Protein AF-A0A7W1CJ97-F1 (afdb_monomer_lite)

Radius of gyration: 20.75 Å; chains: 1; bounding box: 30×20×70 Å

Sequence (51 aa):
MSITWIVVANSATARVFELEKSGNIKEIETLVHAQSRLHGRDLTTDRRKNA

pLDDT: mean 79.42, std 17.55, range [48.81, 97.38]

Structure (mmCIF, N/CA/C/O backbone):
data_AF-A0A7W1CJ97-F1
#
_entry.id   AF-A0A7W1CJ97-F1
#
loop_
_atom_site.group_PDB
_atom_site.id
_atom_site.type_symbol
_atom_site.label_atom_id
_atom_site.label_alt_id
_atom_site.label_comp_id
_atom_site.label_asym_id
_atom_site.label_entity_id
_atom_site.label_seq_id
_atom_site.pdbx_PDB_ins_code
_atom_site.Cartn_x
_atom_site.Cartn_y
_atom_site.Cartn_z
_atom_site.occupancy
_atom_site.B_iso_or_equiv
_atom_site.auth_seq_id
_atom_site.auth_comp_id
_atom_site.auth_asym_id
_atom_site.auth_atom_id
_atom_site.pdbx_PDB_model_num
ATOM 1 N N . MET A 1 1 ? -9.707 -5.123 17.865 1.00 59.56 1 MET A N 1
ATOM 2 C CA . MET A 1 1 ? -9.873 -4.026 16.886 1.00 59.56 1 MET A CA 1
ATOM 3 C C . MET A 1 1 ? -9.341 -4.526 15.557 1.00 59.56 1 MET A C 1
ATOM 5 O O . MET A 1 1 ? -8.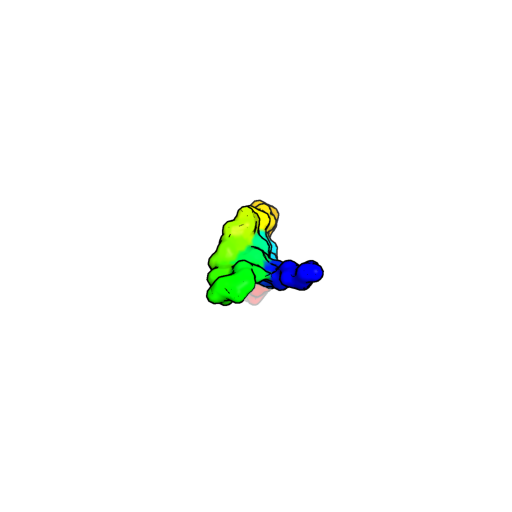216 -5.001 15.548 1.00 59.56 1 MET A O 1
ATOM 9 N N . SER A 1 2 ? -10.138 -4.497 14.489 1.00 84.69 2 SER A N 1
ATOM 10 C CA . SER A 1 2 ? -9.689 -4.864 13.141 1.00 84.69 2 SER A CA 1
ATOM 11 C C . SER A 1 2 ? -9.365 -3.601 12.346 1.00 84.69 2 SER A C 1
ATOM 13 O O . SER A 1 2 ? -10.101 -2.617 12.410 1.00 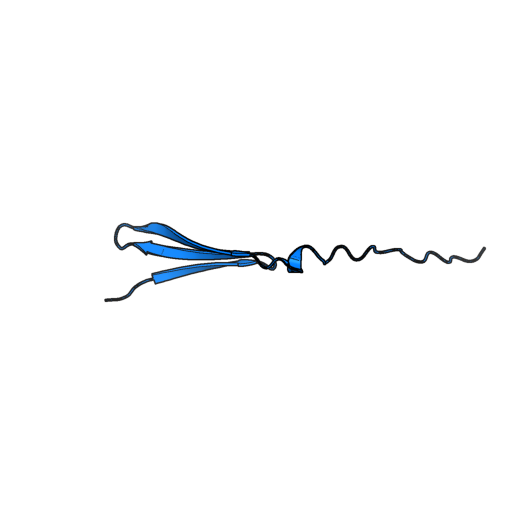84.69 2 SER A O 1
ATOM 15 N N . ILE A 1 3 ? -8.244 -3.629 11.632 1.00 89.25 3 ILE A N 1
ATOM 16 C CA . ILE A 1 3 ? -7.827 -2.584 10.694 1.00 89.25 3 ILE A CA 1
ATOM 17 C C . ILE A 1 3 ? -7.920 -3.195 9.301 1.00 89.25 3 ILE A C 1
ATOM 19 O O . ILE A 1 3 ? -7.514 -4.342 9.108 1.00 89.25 3 ILE A O 1
ATOM 23 N N . THR A 1 4 ? -8.474 -2.448 8.349 1.00 93.81 4 THR A N 1
ATOM 24 C CA . THR A 1 4 ? -8.582 -2.894 6.958 1.00 93.81 4 THR A CA 1
ATOM 25 C C . THR A 1 4 ? -7.605 -2.103 6.106 1.00 93.81 4 THR A C 1
ATOM 27 O O . THR A 1 4 ? -7.662 -0.875 6.061 1.00 93.81 4 THR A O 1
ATOM 30 N N . TRP A 1 5 ? -6.720 -2.826 5.427 1.00 96.06 5 TRP A N 1
ATOM 31 C CA . TRP A 1 5 ? -5.748 -2.269 4.495 1.00 96.06 5 TRP A CA 1
ATOM 32 C C . TRP A 1 5 ? -6.183 -2.578 3.069 1.00 96.06 5 TRP A C 1
ATOM 34 O O . TRP A 1 5 ? -6.630 -3.689 2.778 1.00 96.06 5 TRP A O 1
ATOM 44 N N . ILE A 1 6 ? -6.039 -1.601 2.182 1.00 95.88 6 ILE A N 1
ATOM 45 C CA . ILE A 1 6 ? -6.330 -1.742 0.758 1.00 95.88 6 ILE A CA 1
ATOM 46 C C . ILE A 1 6 ? -5.012 -1.578 0.013 1.00 95.88 6 ILE A C 1
ATOM 48 O O . ILE A 1 6 ? -4.330 -0.566 0.159 1.00 95.88 6 ILE A O 1
ATOM 52 N N . VAL A 1 7 ? -4.657 -2.570 -0.798 1.00 96.00 7 VAL A N 1
ATOM 53 C CA . VAL A 1 7 ? -3.453 -2.527 -1.630 1.00 96.00 7 VAL A CA 1
ATOM 54 C C . VAL A 1 7 ? -3.871 -2.581 -3.090 1.00 96.00 7 VAL A C 1
ATOM 56 O O . VAL A 1 7 ? -4.524 -3.530 -3.520 1.00 96.00 7 VAL A O 1
ATOM 59 N N . VAL A 1 8 ? -3.488 -1.561 -3.855 1.00 95.31 8 VAL A N 1
ATOM 60 C CA . VAL A 1 8 ? -3.699 -1.499 -5.304 1.00 95.31 8 VAL A CA 1
ATOM 61 C C . VAL A 1 8 ? -2.341 -1.598 -5.977 1.00 95.31 8 VAL A C 1
ATOM 63 O O . VAL A 1 8 ? -1.528 -0.685 -5.854 1.00 95.31 8 VAL A O 1
ATOM 66 N N . ALA A 1 9 ? -2.089 -2.694 -6.688 1.00 93.62 9 ALA A N 1
ATOM 67 C CA . ALA A 1 9 ? -0.805 -2.946 -7.332 1.00 93.62 9 ALA A CA 1
ATOM 68 C C . ALA A 1 9 ? -0.956 -3.265 -8.822 1.00 93.62 9 ALA A C 1
ATOM 70 O O . ALA A 1 9 ? -1.902 -3.929 -9.245 1.00 93.62 9 ALA A O 1
ATOM 71 N N . ASN A 1 10 ? 0.008 -2.798 -9.609 1.00 90.25 10 ASN A N 1
ATOM 72 C CA . ASN A 1 10 ? 0.221 -3.180 -10.999 1.00 90.25 10 ASN A CA 1
ATOM 73 C C . ASN A 1 10 ? 1.713 -3.514 -11.219 1.00 90.25 10 ASN A C 1
ATOM 75 O O . ASN A 1 10 ? 2.491 -3.584 -10.270 1.00 90.25 10 ASN A O 1
ATOM 79 N N . SER A 1 11 ? 2.133 -3.732 -12.469 1.00 85.44 11 SER A N 1
ATOM 80 C CA . SER A 1 11 ? 3.522 -4.098 -12.797 1.00 85.44 11 SER A CA 1
ATOM 81 C C . SER A 1 11 ? 4.565 -3.011 -12.491 1.00 85.44 11 SER A C 1
ATOM 83 O O . SER A 1 11 ? 5.760 -3.307 -12.447 1.00 85.44 11 SER A O 1
ATOM 85 N N . ALA A 1 12 ? 4.132 -1.763 -12.301 1.00 86.94 12 ALA A N 1
ATOM 86 C CA . ALA A 1 12 ? 4.983 -0.588 -12.148 1.00 86.94 12 ALA A CA 1
ATOM 87 C C . ALA A 1 12 ? 4.892 0.068 -10.765 1.00 86.94 12 ALA A C 1
ATOM 89 O O . ALA A 1 12 ? 5.861 0.685 -10.324 1.00 86.94 12 ALA A O 1
ATOM 90 N N . THR A 1 13 ? 3.751 -0.016 -10.086 1.00 91.25 13 THR A N 1
ATOM 91 C CA . THR A 1 13 ? 3.500 0.665 -8.814 1.00 91.25 13 THR A CA 1
ATOM 92 C C . THR A 1 13 ? 2.611 -0.161 -7.893 1.00 91.25 13 THR A C 1
ATOM 94 O O . THR A 1 13 ? 1.758 -0.926 -8.343 1.00 91.25 13 THR A O 1
ATOM 97 N N . ALA A 1 14 ? 2.782 0.034 -6.589 1.00 95.50 14 ALA A N 1
ATOM 98 C CA . ALA A 1 14 ? 1.874 -0.441 -5.556 1.00 95.50 14 ALA A CA 1
ATOM 99 C C . ALA A 1 14 ? 1.517 0.723 -4.626 1.00 95.50 14 ALA A C 1
ATOM 101 O O . ALA A 1 14 ? 2.399 1.427 -4.149 1.00 95.50 14 ALA A O 1
ATOM 102 N N . ARG A 1 15 ? 0.224 0.941 -4.392 1.00 96.00 15 ARG A N 1
ATOM 103 C CA . ARG A 1 15 ? -0.311 1.991 -3.516 1.00 96.00 15 ARG A CA 1
ATOM 104 C C . ARG A 1 15 ? -1.013 1.339 -2.338 1.00 96.00 15 ARG A C 1
ATOM 106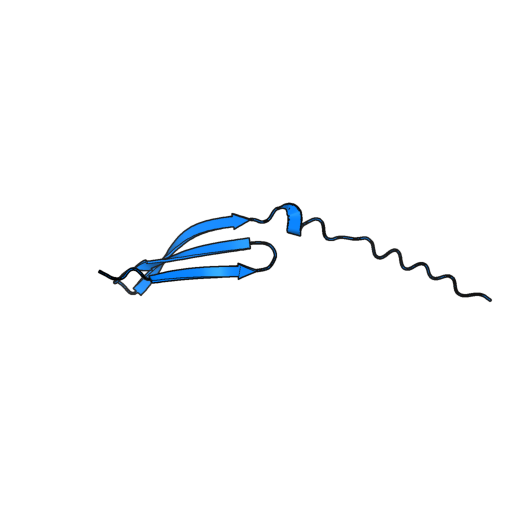 O O . ARG A 1 15 ? -1.828 0.433 -2.533 1.00 96.00 15 ARG A O 1
ATOM 113 N N . VAL A 1 16 ? -0.693 1.799 -1.138 1.00 97.25 16 VAL A N 1
ATOM 114 C CA . VAL A 1 16 ? -1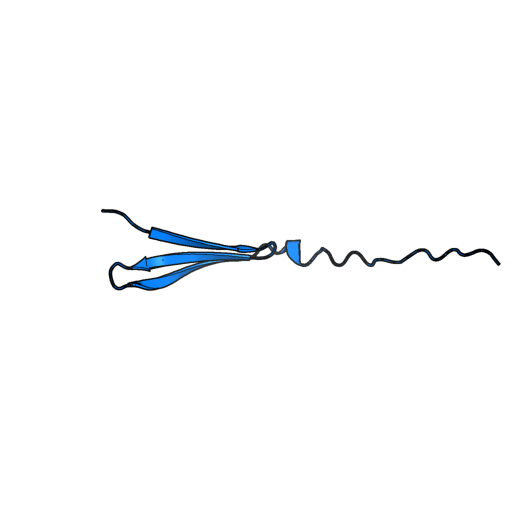.217 1.280 0.123 1.00 97.25 16 VAL A CA 1
ATOM 115 C C . VAL A 1 16 ? -2.140 2.320 0.735 1.00 97.25 16 VAL A C 1
ATOM 117 O O . VAL A 1 16 ? -1.762 3.481 0.895 1.00 97.25 16 VAL A O 1
ATOM 120 N N . PHE A 1 17 ? -3.342 1.891 1.106 1.00 97.38 17 PHE A N 1
ATOM 121 C CA . PHE A 1 17 ? -4.336 2.723 1.764 1.00 97.38 17 PHE A CA 1
ATOM 122 C C . PHE A 1 17 ? -4.832 2.078 3.055 1.00 97.38 17 PHE A C 1
ATOM 124 O O . PHE A 1 17 ? -4.926 0.853 3.165 1.00 97.38 17 PHE A O 1
ATOM 131 N N . GLU A 1 18 ? -5.218 2.921 4.003 1.00 96.06 18 GLU A N 1
ATOM 132 C CA . GLU A 1 18 ? -5.949 2.539 5.205 1.00 96.06 18 GLU A CA 1
ATOM 133 C C . GLU A 1 18 ? -7.422 2.930 5.049 1.00 96.06 18 GLU A C 1
ATOM 135 O O . GLU A 1 18 ? -7.737 4.053 4.639 1.00 96.06 18 GLU A O 1
ATOM 140 N N . LEU A 1 19 ? -8.324 1.996 5.365 1.00 95.44 19 LEU A N 1
ATOM 141 C CA . LEU A 1 19 ? -9.747 2.289 5.495 1.00 95.44 19 LEU A CA 1
ATOM 142 C C . LEU A 1 19 ? -10.039 2.687 6.942 1.00 95.44 19 LEU A C 1
ATOM 144 O O . LEU A 1 19 ? -10.057 1.848 7.848 1.00 95.44 19 LEU A O 1
ATOM 148 N N . GLU A 1 20 ? -10.292 3.973 7.150 1.00 92.31 20 GLU A N 1
ATOM 149 C CA . GLU A 1 20 ? -10.709 4.492 8.444 1.00 92.31 20 GLU A CA 1
ATOM 150 C C . GLU A 1 20 ? -12.127 4.011 8.784 1.00 92.31 20 GLU A C 1
ATOM 152 O O . GLU A 1 20 ? -12.967 3.780 7.913 1.00 92.31 20 GLU A O 1
ATOM 157 N N . LYS A 1 21 ? -12.450 3.929 10.080 1.00 87.50 21 LYS A N 1
ATOM 158 C CA . LYS A 1 21 ? -13.803 3.561 10.549 1.00 87.50 21 LYS A CA 1
ATOM 159 C C . LYS A 1 21 ? -14.902 4.513 10.060 1.00 87.50 21 LYS A C 1
ATOM 161 O O . LYS A 1 21 ? -16.065 4.131 10.034 1.00 87.50 21 LYS A O 1
ATOM 166 N N . SER A 1 22 ? -14.528 5.741 9.704 1.00 89.06 22 SER A N 1
ATOM 167 C CA . SER A 1 22 ? -15.384 6.762 9.089 1.00 89.06 22 SER A CA 1
ATOM 168 C C . SER A 1 22 ? -15.789 6.423 7.648 1.00 89.06 22 SER A C 1
ATOM 170 O O . SER A 1 22 ? -16.671 7.079 7.103 1.00 89.06 22 SER A O 1
ATOM 172 N N . GLY A 1 23 ? -15.153 5.421 7.028 1.00 89.00 23 GLY A N 1
ATOM 173 C CA . GLY A 1 23 ? -15.296 5.095 5.610 1.00 89.00 23 GLY A CA 1
ATOM 174 C C . GLY A 1 23 ? -14.339 5.872 4.702 1.00 89.00 23 GLY A C 1
ATOM 175 O O . GLY A 1 23 ? -14.345 5.655 3.491 1.00 89.00 23 GLY A O 1
ATOM 176 N N . ASN A 1 24 ? -13.500 6.750 5.260 1.00 93.44 24 ASN A N 1
ATOM 177 C CA . ASN A 1 24 ? -12.477 7.449 4.493 1.00 93.44 24 ASN A CA 1
ATOM 178 C C . ASN A 1 24 ? -11.351 6.494 4.095 1.00 93.44 24 ASN A C 1
ATOM 180 O O . ASN A 1 24 ? -10.911 5.660 4.887 1.00 93.44 24 ASN A O 1
ATOM 184 N N . ILE A 1 25 ? -10.851 6.664 2.873 1.00 95.31 25 ILE A N 1
ATOM 185 C CA . ILE A 1 25 ? -9.682 5.945 2.373 1.00 95.31 25 ILE A CA 1
ATOM 186 C C . ILE A 1 25 ? -8.512 6.918 2.375 1.00 95.31 25 ILE A C 1
ATOM 188 O O . ILE A 1 25 ? -8.523 7.917 1.652 1.00 95.31 25 ILE A O 1
ATOM 192 N N . LYS A 1 26 ? -7.499 6.620 3.183 1.00 95.12 26 LYS A N 1
ATOM 193 C CA . LYS A 1 26 ? -6.297 7.440 3.306 1.00 95.12 26 LYS A CA 1
ATOM 194 C C . LYS A 1 26 ? -5.120 6.720 2.667 1.00 95.12 26 LYS A C 1
ATOM 196 O O . LYS A 1 26 ? -4.814 5.595 3.046 1.00 95.12 26 LYS A O 1
ATOM 201 N N . GLU A 1 27 ? -4.453 7.360 1.707 1.00 94.75 27 GLU A N 1
ATOM 202 C CA . GLU A 1 27 ? -3.196 6.830 1.170 1.00 94.75 27 GLU A CA 1
ATOM 203 C C . GLU A 1 27 ? -2.094 6.947 2.224 1.00 94.75 27 GLU A C 1
ATOM 205 O O . GLU A 1 27 ? -1.903 8.009 2.820 1.00 94.75 27 GLU A O 1
ATOM 210 N N . ILE A 1 28 ? -1.397 5.839 2.456 1.00 96.56 28 ILE A N 1
ATOM 211 C CA . ILE A 1 28 ? -0.300 5.737 3.417 1.00 96.56 28 ILE A CA 1
ATOM 212 C C . ILE A 1 28 ? 1.033 5.837 2.681 1.00 96.56 28 ILE A C 1
ATOM 214 O O . ILE A 1 28 ? 1.908 6.601 3.080 1.00 96.56 28 ILE A O 1
ATOM 218 N N . GLU A 1 29 ? 1.185 5.070 1.602 1.00 95.50 29 GLU A N 1
ATOM 219 C CA . GLU A 1 29 ? 2.450 4.954 0.885 1.00 95.50 29 GLU A CA 1
ATOM 220 C C . GLU A 1 29 ? 2.234 4.543 -0.574 1.00 95.50 29 GLU A C 1
ATOM 222 O O . GLU A 1 29 ? 1.324 3.773 -0.897 1.00 95.50 29 GLU A O 1
ATOM 227 N N . THR A 1 30 ? 3.122 5.018 -1.449 1.00 94.94 30 THR A N 1
ATOM 228 C CA . THR A 1 30 ? 3.233 4.562 -2.835 1.00 94.94 30 THR A CA 1
ATOM 229 C C . THR A 1 30 ? 4.643 4.040 -3.103 1.00 94.94 30 THR A C 1
ATOM 231 O O . THR A 1 30 ? 5.624 4.777 -3.030 1.00 94.94 30 THR A O 1
ATOM 234 N N . LEU A 1 31 ? 4.727 2.771 -3.491 1.00 92.19 31 LEU A N 1
ATOM 235 C CA . LEU A 1 31 ? 5.940 2.082 -3.908 1.00 92.19 31 LEU A CA 1
ATOM 236 C C . LEU A 1 31 ? 6.015 2.075 -5.437 1.00 92.19 31 LEU A C 1
ATOM 238 O O . LEU A 1 31 ? 5.069 1.674 -6.120 1.00 92.19 31 LEU A O 1
ATOM 242 N N . VAL A 1 32 ? 7.151 2.497 -5.991 1.00 89.81 32 VAL A N 1
ATOM 243 C CA . VAL A 1 32 ? 7.377 2.534 -7.442 1.00 89.81 32 VAL A CA 1
ATOM 244 C C . VAL A 1 32 ? 8.467 1.542 -7.819 1.00 89.81 32 VAL A C 1
ATOM 246 O O . VAL A 1 32 ? 9.604 1.636 -7.364 1.00 89.81 32 VAL A O 1
ATOM 249 N N . HIS A 1 33 ? 8.140 0.617 -8.716 1.00 81.81 33 HIS A N 1
ATOM 250 C CA . HIS A 1 33 ? 9.099 -0.302 -9.301 1.00 81.81 33 HIS A CA 1
ATOM 251 C C . HIS A 1 33 ? 9.799 0.366 -10.493 1.00 81.81 33 HIS A C 1
ATOM 253 O O . HIS A 1 33 ? 9.360 0.280 -11.642 1.00 81.81 33 HIS A O 1
ATOM 259 N N . ALA A 1 34 ? 10.914 1.049 -10.215 1.00 65.19 34 ALA A N 1
ATOM 260 C CA . ALA A 1 34 ? 11.671 1.815 -11.210 1.00 65.19 34 ALA A CA 1
ATOM 261 C C . ALA A 1 34 ? 12.104 0.982 -12.436 1.00 65.19 34 ALA A C 1
ATOM 263 O O . ALA A 1 34 ? 12.124 1.502 -13.553 1.00 65.19 34 ALA A O 1
ATOM 264 N N . GLN A 1 35 ? 12.374 -0.320 -12.264 1.00 61.25 35 GLN A N 1
ATOM 265 C CA . GLN A 1 35 ? 12.765 -1.206 -13.368 1.00 61.25 35 GLN A CA 1
ATOM 266 C C . GLN A 1 35 ? 11.614 -1.574 -14.321 1.00 61.25 35 GLN A C 1
ATOM 268 O O . GLN A 1 35 ? 11.884 -2.033 -15.429 1.00 61.25 35 GLN A O 1
ATOM 273 N N . SER A 1 36 ? 10.346 -1.291 -13.985 1.00 56.66 36 SER A N 1
ATOM 274 C CA . SER A 1 36 ? 9.236 -1.429 -14.9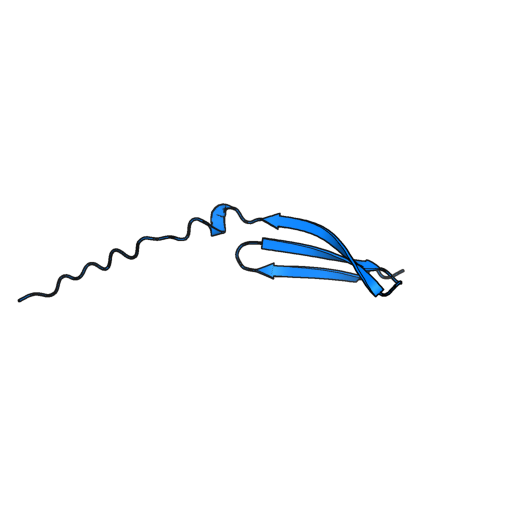45 1.00 56.66 36 SER A CA 1
ATOM 275 C C . SER A 1 36 ? 9.359 -0.467 -16.133 1.00 56.66 36 SER A C 1
ATOM 277 O O . SER A 1 36 ? 8.755 -0.714 -17.175 1.00 56.66 36 SER A O 1
ATOM 279 N N . ARG A 1 37 ? 10.139 0.618 -16.014 1.00 54.97 37 ARG A N 1
ATOM 280 C CA . ARG A 1 37 ? 10.410 1.538 -17.132 1.00 54.97 37 ARG A CA 1
ATOM 281 C C . ARG A 1 37 ? 11.409 0.969 -18.147 1.00 54.97 37 ARG A C 1
ATOM 283 O O . ARG A 1 37 ? 11.520 1.515 -19.238 1.00 54.97 37 ARG A O 1
ATOM 290 N N . LEU A 1 38 ? 12.111 -0.123 -17.824 1.00 55.16 38 LEU A N 1
ATOM 291 C CA . L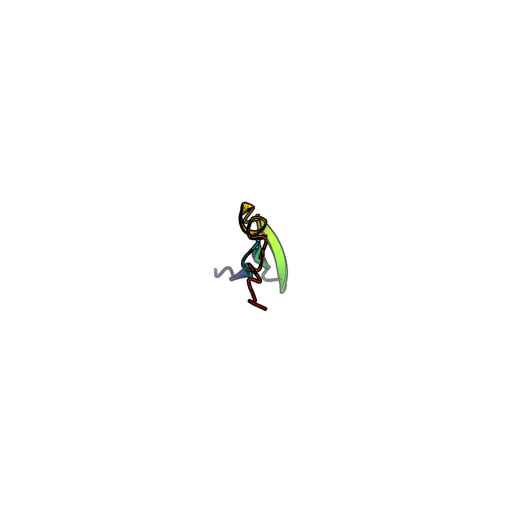EU A 1 38 ? 13.199 -0.676 -18.640 1.00 55.16 38 LEU A CA 1
ATOM 292 C C . LEU A 1 38 ? 12.765 -1.806 -19.594 1.00 55.16 38 LEU A C 1
ATOM 294 O O . LEU A 1 38 ? 13.606 -2.562 -20.070 1.00 55.16 38 LEU A O 1
ATOM 298 N N . HIS A 1 39 ? 11.467 -1.946 -19.880 1.00 55.91 39 HIS A N 1
ATOM 299 C CA . HIS A 1 39 ? 10.958 -2.927 -20.851 1.00 55.91 39 HIS A CA 1
ATOM 300 C C . HIS A 1 39 ? 10.564 -2.298 -22.195 1.00 55.91 39 HIS A C 1
ATOM 302 O O . HIS A 1 39 ? 9.709 -2.808 -22.909 1.00 55.91 39 HIS A O 1
ATOM 308 N N . GLY A 1 40 ? 11.238 -1.216 -22.584 1.00 53.94 40 GLY A N 1
ATOM 309 C CA . GLY A 1 40 ? 11.374 -0.843 -23.988 1.00 53.94 40 GLY A CA 1
ATOM 310 C C . GLY A 1 40 ? 12.483 -1.675 -24.624 1.00 53.94 40 GLY A C 1
ATOM 311 O O . GLY A 1 40 ? 13.524 -1.133 -24.974 1.00 53.94 40 GLY A O 1
ATOM 312 N N . ARG A 1 41 ? 12.313 -3.002 -24.721 1.00 56.84 41 ARG A N 1
ATOM 313 C CA . ARG A 1 41 ? 13.117 -3.748 -25.693 1.00 56.84 41 ARG A CA 1
ATOM 314 C C . ARG A 1 41 ? 12.646 -3.255 -27.050 1.00 56.84 41 ARG A C 1
ATOM 316 O O . ARG A 1 41 ? 11.515 -3.550 -27.427 1.00 56.84 41 ARG A O 1
ATOM 323 N N . ASP A 1 42 ? 13.489 -2.480 -27.724 1.00 56.50 42 ASP A N 1
ATOM 324 C CA . ASP A 1 42 ? 13.378 -2.254 -29.157 1.00 56.50 42 ASP A CA 1
ATOM 325 C C . ASP A 1 42 ? 13.156 -3.619 -29.809 1.00 56.50 42 ASP A C 1
ATOM 327 O O . ASP A 1 42 ? 14.051 -4.464 -29.873 1.00 56.50 42 ASP A O 1
ATOM 331 N N . LEU A 1 43 ? 11.923 -3.868 -30.242 1.00 58.91 43 LEU A N 1
ATOM 332 C CA . LEU A 1 43 ? 11.623 -4.918 -31.196 1.00 58.91 43 LEU A CA 1
ATOM 333 C C . LEU A 1 43 ? 12.195 -4.434 -32.529 1.00 58.91 43 LEU A C 1
ATOM 335 O O . LEU A 1 43 ? 11.466 -3.985 -33.409 1.00 58.91 43 LEU A O 1
ATOM 339 N N . THR A 1 44 ? 13.517 -4.507 -32.686 1.00 60.75 44 THR A N 1
ATOM 340 C CA . THR A 1 44 ? 14.133 -4.525 -34.008 1.00 60.75 44 THR A CA 1
ATOM 341 C C . THR A 1 44 ? 13.744 -5.855 -34.634 1.00 60.75 44 THR A C 1
ATOM 343 O O . THR A 1 44 ? 14.403 -6.880 -34.493 1.00 60.75 44 THR A O 1
ATOM 346 N N . THR A 1 45 ? 12.574 -5.865 -35.270 1.00 58.12 45 THR A N 1
ATOM 347 C CA . THR A 1 45 ? 12.141 -6.976 -36.105 1.00 58.12 45 THR A CA 1
ATOM 348 C C . THR A 1 45 ? 13.190 -7.160 -37.195 1.00 58.12 45 THR A C 1
ATOM 350 O O . THR A 1 45 ? 13.279 -6.329 -38.102 1.00 58.12 45 THR A O 1
ATOM 353 N N . ASP A 1 46 ? 13.986 -8.225 -37.118 1.00 60.69 46 ASP A N 1
ATOM 354 C CA . ASP A 1 46 ? 14.839 -8.632 -38.229 1.00 60.69 46 ASP A CA 1
ATOM 355 C C . ASP A 1 46 ? 13.925 -9.135 -39.353 1.00 60.69 46 ASP A C 1
ATOM 357 O O . ASP A 1 46 ? 13.482 -10.285 -39.385 1.00 60.69 46 ASP A O 1
ATOM 361 N N . ARG A 1 47 ? 13.551 -8.227 -40.257 1.00 59.59 47 ARG A N 1
ATOM 362 C CA . ARG A 1 47 ? 12.845 -8.574 -41.485 1.00 59.59 47 ARG A CA 1
ATOM 363 C C . ARG A 1 47 ? 13.876 -8.925 -42.550 1.00 59.59 47 ARG A C 1
ATOM 365 O O . ARG A 1 47 ? 14.007 -8.217 -43.543 1.00 59.59 47 ARG A O 1
ATOM 372 N N . ARG A 1 48 ? 14.543 -10.071 -42.412 1.00 58.69 48 ARG A N 1
ATOM 373 C CA . ARG A 1 48 ? 15.054 -10.780 -43.590 1.00 58.69 48 ARG A CA 1
ATOM 374 C C . ARG A 1 48 ? 13.890 -11.473 -44.286 1.00 58.69 48 ARG A C 1
ATOM 376 O O . ARG A 1 48 ? 13.455 -12.549 -43.888 1.00 58.69 48 ARG A O 1
ATOM 383 N N . LYS A 1 49 ? 13.390 -10.861 -45.360 1.00 50.41 49 LYS A N 1
ATOM 384 C CA . LYS A 1 49 ? 12.694 -11.600 -46.415 1.00 50.41 49 LYS A CA 1
ATOM 385 C C . LYS A 1 49 ? 13.549 -11.550 -47.672 1.00 50.41 49 LYS A C 1
ATOM 387 O O . LYS A 1 49 ? 13.723 -10.485 -48.250 1.00 50.41 49 LYS A O 1
ATOM 392 N N . ASN A 1 50 ? 14.071 -12.720 -48.031 1.00 55.19 50 ASN A N 1
ATOM 393 C CA . ASN A 1 50 ? 14.545 -13.054 -49.368 1.00 55.19 50 ASN A CA 1
ATOM 394 C C . ASN A 1 50 ? 13.605 -12.486 -50.438 1.00 55.19 50 ASN A C 1
ATOM 396 O O . ASN A 1 50 ? 12.397 -12.739 -50.381 1.00 55.19 50 ASN A O 1
ATOM 400 N N . ALA A 1 51 ? 14.190 -11.814 -51.423 1.00 48.81 51 ALA A N 1
ATOM 401 C CA . ALA A 1 51 ? 13.786 -11.853 -52.821 1.00 48.81 51 ALA A CA 1
ATOM 402 C C . ALA A 1 51 ? 15.050 -11.644 -53.658 1.00 48.81 51 ALA A C 1
ATOM 404 O O . ALA A 1 51 ? 15.795 -10.691 -53.333 1.00 48.81 51 ALA A O 1
#

Foldseek 3Di:
DDWDKDWDDDPFKIWIWTQDPVRDTHTDDMDGDPCVVVPPPPPPPPPPDDD

Secondary structure (DSSP, 8-state):
---EEEEEE-SSEEEEEEE-TTS-EEEEEEEE-GGGGG-------------